Protein AF-A0A2R6JUW6-F1 (afdb_monomer)

Nearest PDB structures (foldseek):
  7a0g-assembly1_HHH  TM=3.570E-01  e=9.890E+00  Serratia marcescens

Sequence (75 aa):
MYQEVKLLALLFPYLVFVAAGAFLGAAFVFPPLVFGTVGEGGVVITVAVTVASLAIIFTTEDGLVTIGTQLIGER

Solvent-accessible surface area (backbone atoms only — not comparable to full-atom values): 4097 Å² total; per-residue (Å²): 110,75,65,57,53,50,48,52,62,65,43,47,36,54,55,49,28,55,55,35,47,52,52,53,53,43,38,72,77,41,40,72,63,41,43,70,74,52,33,68,68,42,52,53,50,40,52,54,50,28,52,50,21,50,53,50,47,72,76,39,48,70,59,53,53,52,51,52,50,51,68,60,70,75,107

pLDDT: mean 83.97, std 10.43, range [48.38, 95.12]

Radius of gyration: 16.14 Å; Cα contacts (8 Å, |Δi|>4): 42; chains: 1; bounding box: 43×21×36 Å

Foldseek 3Di:
DVLVVVLVVLCVLVVLLVVLVVLLVCCVVPVCVSCVPQNPVSNVVSVVSNVVSVVSNVVCVVVNVVSVCVVVVVD

Mean predicted aligned error: 6.73 Å

Secondary structure (DSSP, 8-state):
-HHHHHHHHHHHHHHHHHHHHHHHHHHHHSHHHHHHHHHHHHHHHHHHHHHHHHHHHHHHHHHHHHHHHHHHHT-

Structure (mmCIF, N/CA/C/O backbone):
data_AF-A0A2R6JUW6-F1
#
_entry.id   AF-A0A2R6JUW6-F1
#
loop_
_atom_site.group_PDB
_atom_site.id
_atom_site.type_symbol
_atom_site.label_atom_id
_atom_site.label_alt_id
_atom_site.label_comp_id
_atom_site.label_asym_id
_atom_site.label_entity_id
_atom_site.label_seq_id
_atom_site.pdbx_PDB_ins_code
_atom_site.Cartn_x
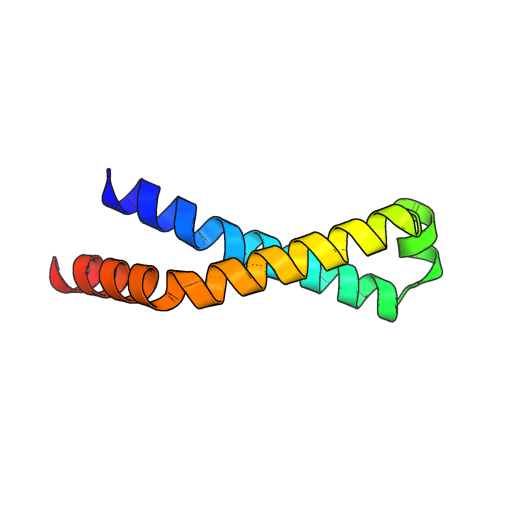_atom_site.Cartn_y
_atom_site.Cartn_z
_atom_site.occupancy
_atom_site.B_iso_or_equiv
_atom_site.auth_seq_id
_atom_site.auth_comp_id
_atom_site.auth_asym_id
_atom_site.auth_atom_id
_atom_site.pdbx_PDB_model_num
ATOM 1 N N . MET A 1 1 ? -22.545 12.321 12.081 1.00 60.06 1 MET A N 1
ATOM 2 C CA . MET A 1 1 ? -21.369 13.162 11.758 1.00 60.06 1 MET A CA 1
ATOM 3 C C . MET A 1 1 ? -20.034 12.614 12.279 1.00 60.06 1 MET A C 1
ATOM 5 O O . MET A 1 1 ? -19.178 12.317 11.461 1.00 60.06 1 MET A O 1
ATOM 9 N N . TYR A 1 2 ? -19.805 12.432 13.591 1.00 72.19 2 TYR A N 1
ATOM 10 C CA . TYR A 1 2 ? -18.494 11.950 14.093 1.00 72.19 2 TYR A CA 1
ATOM 11 C C . TYR A 1 2 ? -18.156 10.498 13.686 1.00 72.19 2 TYR A C 1
ATOM 13 O O . TYR A 1 2 ? -17.011 10.203 13.349 1.00 72.19 2 TYR A O 1
ATOM 21 N N . GLN A 1 3 ? -19.148 9.600 13.657 1.00 67.56 3 GLN A N 1
ATOM 22 C CA . GLN A 1 3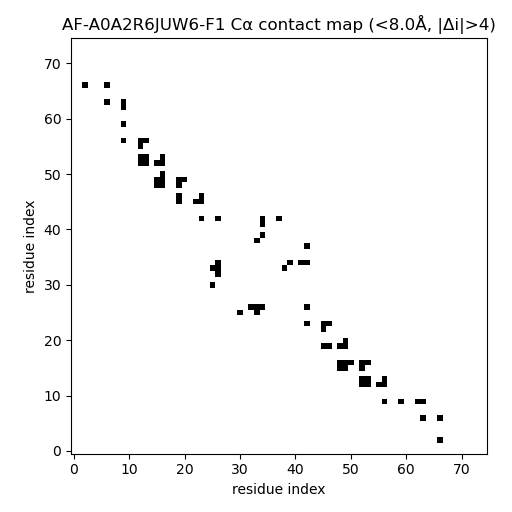 ? -18.962 8.214 13.199 1.00 67.56 3 GLN A CA 1
ATOM 23 C C . GLN A 1 3 ? -18.707 8.106 11.688 1.00 67.56 3 GLN A C 1
ATOM 25 O O . GLN A 1 3 ? -17.875 7.305 11.280 1.00 67.56 3 GLN A O 1
ATOM 30 N N . GLU A 1 4 ? -19.349 8.935 10.861 1.00 69.88 4 GLU A N 1
ATOM 31 C CA . GLU A 1 4 ? -19.148 8.934 9.401 1.00 69.88 4 GLU A CA 1
ATOM 32 C C . GLU A 1 4 ? -17.725 9.368 9.033 1.00 69.88 4 GLU A C 1
ATOM 34 O O . GLU A 1 4 ? -17.079 8.745 8.196 1.00 69.88 4 GLU A O 1
ATOM 39 N N . VAL A 1 5 ? -17.193 10.390 9.713 1.00 77.38 5 VAL A N 1
ATOM 40 C CA . VAL A 1 5 ? -15.805 10.841 9.527 1.00 77.38 5 VAL A CA 1
ATOM 41 C C . VAL A 1 5 ? -14.811 9.762 9.966 1.00 77.38 5 VAL A C 1
ATOM 43 O O . VAL A 1 5 ? -13.824 9.524 9.273 1.00 77.38 5 VAL A O 1
ATOM 46 N N . LYS A 1 6 ? -15.082 9.061 11.076 1.00 73.69 6 LYS A N 1
ATOM 47 C CA . LYS A 1 6 ? -14.266 7.916 11.511 1.00 73.69 6 LYS A CA 1
ATOM 48 C C . LYS A 1 6 ? -14.301 6.764 10.513 1.00 73.69 6 LYS A C 1
ATOM 50 O O . LYS A 1 6 ? -13.252 6.205 10.210 1.00 73.69 6 LYS A O 1
ATOM 55 N N . LEU A 1 7 ? -15.478 6.434 9.985 1.00 77.00 7 LEU A N 1
ATOM 56 C CA . LEU A 1 7 ? -15.636 5.393 8.975 1.00 77.00 7 LEU A CA 1
ATOM 57 C C . LEU A 1 7 ? -14.862 5.743 7.699 1.00 77.00 7 LEU A C 1
ATOM 59 O O . LEU A 1 7 ? -14.098 4.921 7.206 1.00 77.00 7 LEU A O 1
ATOM 63 N N . LEU A 1 8 ? -14.991 6.975 7.197 1.00 78.88 8 LEU A N 1
ATOM 64 C CA . LEU A 1 8 ? -14.246 7.442 6.024 1.00 78.88 8 LEU A CA 1
ATOM 65 C C . LEU A 1 8 ? -12.729 7.399 6.247 1.00 78.88 8 LEU A C 1
ATOM 67 O O . LEU A 1 8 ? -11.993 6.963 5.364 1.00 78.88 8 LEU A O 1
ATOM 71 N N . ALA A 1 9 ? -12.260 7.793 7.433 1.00 79.00 9 ALA A N 1
ATOM 72 C CA . ALA A 1 9 ? -10.845 7.717 7.788 1.00 79.00 9 ALA A CA 1
ATOM 73 C C . ALA A 1 9 ? -10.324 6.269 7.817 1.00 79.00 9 ALA A C 1
ATOM 75 O O . ALA A 1 9 ? -9.200 6.018 7.390 1.00 79.00 9 ALA A O 1
ATOM 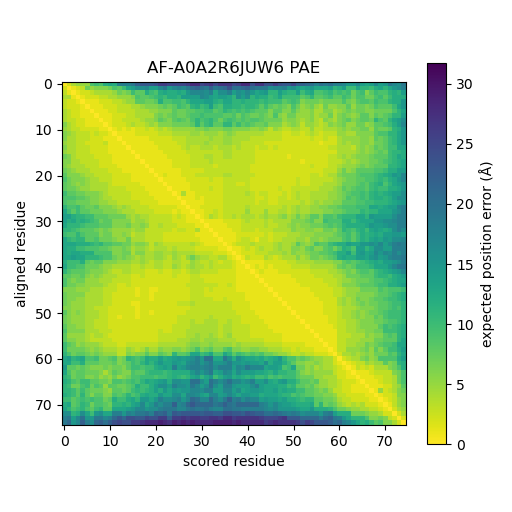76 N N . LEU A 1 10 ? -11.142 5.316 8.269 1.00 80.81 10 LEU A N 1
ATOM 77 C CA . LEU A 1 10 ? -10.801 3.889 8.303 1.00 80.81 10 LEU A CA 1
ATOM 78 C C . LEU A 1 10 ? -10.913 3.198 6.937 1.00 80.81 10 LEU A C 1
ATOM 80 O O . LEU A 1 10 ? -10.220 2.215 6.686 1.00 80.81 10 LEU A O 1
ATOM 84 N N . LEU A 1 11 ? -11.748 3.715 6.035 1.00 84.69 11 LEU A N 1
ATOM 85 C CA . LEU A 1 11 ? -11.860 3.222 4.659 1.00 84.69 11 LEU A CA 1
ATOM 86 C C . LEU A 1 11 ? -10.728 3.722 3.758 1.00 84.69 11 LEU A C 1
ATOM 88 O O . LEU A 1 11 ? -10.392 3.069 2.772 1.00 84.69 11 LEU A O 1
ATOM 92 N N . PHE A 1 12 ? -10.115 4.860 4.082 1.00 88.31 12 PHE A N 1
ATOM 93 C CA . PHE A 1 12 ? -9.029 5.424 3.283 1.00 88.31 12 PHE A CA 1
ATOM 94 C C . PHE A 1 12 ? -7.851 4.444 3.063 1.00 88.31 12 PHE A C 1
ATOM 96 O O . PHE A 1 12 ? -7.476 4.240 1.906 1.00 88.31 12 PHE A O 1
ATOM 103 N N . PRO A 1 13 ? -7.312 3.756 4.094 1.00 89.56 13 PRO A N 1
ATOM 104 C CA . PRO A 1 13 ? -6.298 2.715 3.917 1.00 89.56 13 PRO A CA 1
ATOM 105 C C . PRO A 1 13 ? -6.711 1.609 2.939 1.00 89.56 13 PRO A C 1
ATOM 107 O O . PRO A 1 13 ? -5.896 1.187 2.122 1.00 89.56 13 PRO A O 1
ATOM 110 N N . TYR A 1 14 ? -7.977 1.180 2.975 1.00 88.69 14 TYR A N 1
ATOM 111 C CA . TYR A 1 14 ? -8.515 0.171 2.059 1.00 88.69 14 TYR A CA 1
ATOM 112 C C . TYR A 1 14 ? -8.533 0.656 0.610 1.00 88.69 14 TYR A C 1
ATOM 114 O O . TYR A 1 14 ? -8.105 -0.069 -0.288 1.00 88.69 14 TYR A O 1
ATOM 122 N N . LEU A 1 15 ? -8.985 1.888 0.370 1.00 91.06 15 LEU A N 1
ATOM 123 C CA . LEU A 1 15 ? -9.006 2.471 -0.974 1.00 91.06 15 LEU A CA 1
ATOM 124 C C . LEU A 1 15 ? -7.598 2.577 -1.560 1.00 91.06 15 LEU A C 1
ATOM 126 O O . LEU A 1 15 ? -7.377 2.217 -2.717 1.00 91.06 15 LEU A O 1
ATOM 130 N N . VAL A 1 16 ? -6.642 3.024 -0.744 1.00 93.06 16 VAL A N 1
ATOM 131 C CA . VAL A 1 16 ? -5.236 3.111 -1.143 1.00 93.06 16 VAL A CA 1
ATOM 132 C C . VAL A 1 16 ? -4.677 1.722 -1.451 1.00 93.06 16 VAL A C 1
ATOM 134 O O . VAL A 1 16 ? -4.048 1.550 -2.492 1.00 93.06 16 VAL A O 1
ATOM 137 N N . PHE A 1 17 ? -4.954 0.722 -0.610 1.00 93.12 17 PHE A N 1
ATOM 138 C CA . PHE A 1 17 ? -4.503 -0.652 -0.828 1.00 93.12 17 PHE A CA 1
ATOM 139 C C . PHE A 1 17 ? -5.025 -1.239 -2.149 1.00 93.12 17 PHE A C 1
ATOM 141 O O . PHE A 1 17 ? -4.248 -1.798 -2.920 1.00 93.12 17 PHE A O 1
ATOM 148 N N . VAL A 1 18 ? -6.316 -1.070 -2.452 1.00 93.81 18 VAL A N 1
ATOM 149 C CA . VAL A 1 18 ? -6.922 -1.585 -3.693 1.00 93.81 18 VAL A CA 1
ATOM 150 C C . VAL A 1 18 ? -6.338 -0.895 -4.928 1.00 93.81 18 VAL A C 1
ATOM 152 O O . VAL A 1 18 ? -5.961 -1.567 -5.889 1.00 93.81 18 VAL A O 1
ATOM 155 N N . ALA A 1 19 ? -6.223 0.435 -4.906 1.00 92.75 19 ALA A N 1
ATOM 156 C CA . ALA A 1 19 ? -5.684 1.196 -6.031 1.00 92.75 19 ALA A CA 1
ATOM 157 C C . ALA A 1 19 ? -4.201 0.877 -6.282 1.00 92.75 19 ALA A C 1
ATOM 159 O O . ALA A 1 19 ? -3.796 0.623 -7.418 1.00 92.75 19 ALA A O 1
ATOM 160 N N . ALA A 1 20 ? -3.398 0.843 -5.217 1.00 92.88 20 ALA A N 1
ATOM 161 C CA . ALA A 1 20 ? -1.976 0.539 -5.299 1.00 92.88 20 ALA A CA 1
ATOM 162 C C . ALA A 1 20 ? -1.732 -0.926 -5.702 1.00 92.88 20 ALA A C 1
ATOM 164 O O . ALA A 1 20 ? -0.879 -1.198 -6.546 1.00 92.88 20 ALA A O 1
ATOM 165 N N . GLY A 1 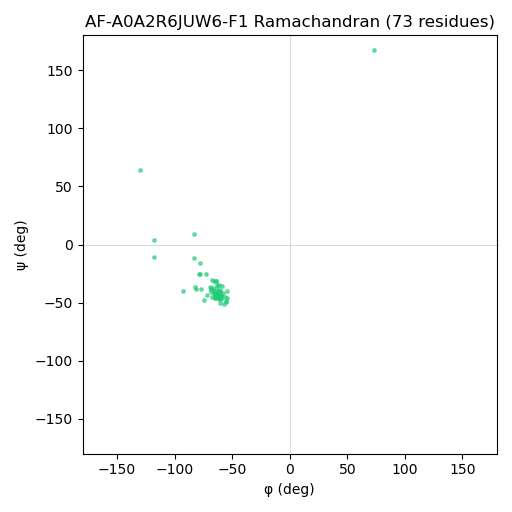21 ? -2.539 -1.863 -5.200 1.00 90.44 21 GLY A N 1
ATOM 166 C CA . GLY A 1 21 ? -2.501 -3.268 -5.605 1.00 90.44 21 GLY A CA 1
ATOM 167 C C . GLY A 1 21 ? -2.805 -3.468 -7.092 1.00 90.44 21 GLY A C 1
ATOM 168 O O . GLY A 1 21 ? -2.085 -4.202 -7.769 1.00 90.44 21 GLY A O 1
ATOM 169 N N . ALA A 1 22 ? -3.809 -2.771 -7.634 1.00 90.44 22 ALA A N 1
ATOM 170 C CA . ALA A 1 22 ? -4.118 -2.809 -9.065 1.00 90.44 22 ALA A CA 1
ATOM 171 C C . ALA A 1 22 ? -2.956 -2.274 -9.920 1.00 90.44 22 ALA A C 1
ATOM 173 O O . ALA A 1 22 ? -2.604 -2.877 -10.936 1.00 90.44 22 ALA A O 1
ATOM 174 N N . PHE A 1 23 ? -2.320 -1.184 -9.483 1.00 92.94 23 PHE A N 1
ATOM 175 C CA . PHE A 1 23 ? -1.134 -0.640 -10.142 1.00 92.94 23 PHE A CA 1
ATOM 176 C C . PHE A 1 23 ? 0.045 -1.623 -10.122 1.00 92.94 23 PHE A C 1
ATOM 178 O O . PHE A 1 23 ? 0.676 -1.845 -11.154 1.00 92.94 23 PHE A O 1
ATOM 185 N N . LEU A 1 24 ? 0.328 -2.258 -8.980 1.00 92.12 24 LEU A N 1
ATOM 186 C CA . LEU A 1 24 ? 1.391 -3.262 -8.881 1.00 92.12 24 LEU A CA 1
ATOM 187 C C . LEU A 1 24 ? 1.097 -4.479 -9.759 1.00 92.12 24 LEU A C 1
ATOM 189 O O . LEU A 1 24 ? 1.990 -4.955 -10.453 1.00 92.12 24 LEU A O 1
ATOM 193 N N . GLY A 1 25 ? -0.157 -4.935 -9.806 1.00 91.38 25 GLY A N 1
ATOM 194 C CA . GLY A 1 25 ? -0.591 -5.967 -10.748 1.00 91.38 25 GLY A CA 1
ATOM 195 C C . GLY A 1 25 ? -0.294 -5.576 -12.197 1.00 91.38 25 GLY A C 1
ATOM 196 O O . GLY A 1 25 ? 0.288 -6.361 -12.944 1.00 91.38 25 GLY A O 1
ATOM 197 N N . ALA A 1 26 ? -0.596 -4.334 -12.583 1.00 90.88 26 ALA A N 1
ATOM 198 C CA . ALA A 1 26 ? -0.251 -3.817 -13.905 1.00 90.88 26 ALA A CA 1
ATOM 199 C C . ALA A 1 26 ? 1.268 -3.764 -14.144 1.00 90.88 26 ALA A C 1
ATOM 201 O O . ALA A 1 26 ? 1.701 -4.037 -15.260 1.00 90.88 26 ALA A O 1
ATOM 202 N N . ALA A 1 27 ? 2.084 -3.482 -13.123 1.00 89.88 27 ALA A N 1
ATOM 203 C CA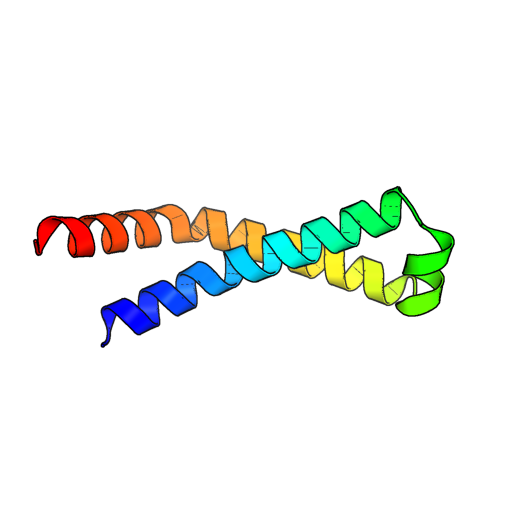 . ALA A 1 27 ? 3.545 -3.496 -13.237 1.00 89.88 27 ALA A CA 1
ATOM 204 C C . ALA A 1 27 ? 4.101 -4.898 -13.547 1.00 89.88 27 ALA A C 1
ATOM 206 O O . ALA A 1 27 ? 5.101 -5.011 -14.253 1.00 89.88 27 ALA A O 1
ATOM 207 N N . PHE A 1 28 ? 3.441 -5.961 -13.071 1.00 89.25 28 PHE A N 1
ATOM 208 C CA . PHE A 1 28 ? 3.791 -7.345 -13.412 1.00 89.25 28 PHE A CA 1
ATOM 209 C C . PHE A 1 28 ? 3.317 -7.756 -14.810 1.00 89.25 28 PHE A C 1
ATOM 211 O O . PHE A 1 28 ? 4.030 -8.475 -15.506 1.00 89.25 28 PHE A O 1
ATOM 218 N N . VAL A 1 29 ? 2.125 -7.317 -15.230 1.00 93.25 29 VAL A N 1
ATOM 219 C CA . VAL A 1 29 ? 1.534 -7.713 -16.524 1.00 93.25 29 VAL A CA 1
ATOM 220 C C . VAL A 1 29 ? 2.094 -6.888 -17.689 1.00 93.25 29 VAL A C 1
ATOM 222 O O . VAL A 1 29 ? 2.353 -7.430 -18.762 1.00 93.25 29 VAL A O 1
ATOM 225 N N . PHE A 1 30 ? 2.327 -5.589 -17.483 1.00 92.00 30 PHE A N 1
ATOM 226 C CA . PHE A 1 30 ? 2.815 -4.645 -18.494 1.00 92.00 30 PHE A CA 1
ATOM 227 C C . PHE A 1 30 ? 4.013 -3.816 -17.989 1.00 92.00 30 PHE A C 1
ATOM 229 O O . PHE A 1 30 ? 3.922 -2.584 -17.915 1.00 92.00 30 PHE A O 1
ATOM 236 N N . PRO A 1 31 ? 5.164 -4.447 -17.683 1.00 87.44 31 PRO A N 1
ATOM 237 C CA . PRO A 1 31 ? 6.293 -3.749 -17.071 1.00 87.44 31 PRO A CA 1
ATOM 238 C C . PRO A 1 31 ? 6.770 -2.523 -17.870 1.00 87.44 31 PRO A C 1
ATOM 240 O O . PRO A 1 31 ? 6.837 -1.440 -17.292 1.00 87.44 31 PRO A O 1
ATOM 243 N N . PRO A 1 32 ? 7.023 -2.598 -19.194 1.00 91.19 32 PRO A N 1
ATOM 244 C CA . PRO A 1 32 ? 7.569 -1.454 -19.928 1.00 91.19 32 PRO A CA 1
ATOM 245 C C . PRO A 1 32 ? 6.688 -0.201 -19.855 1.00 91.19 32 PRO A C 1
ATOM 247 O O . PRO A 1 32 ? 7.198 0.912 -19.772 1.00 91.19 32 PRO A O 1
ATOM 250 N N . LEU A 1 33 ? 5.364 -0.381 -19.847 1.00 90.50 33 LEU A N 1
ATOM 251 C CA . LEU A 1 33 ? 4.405 0.718 -19.779 1.00 90.50 33 LEU A CA 1
ATOM 252 C C . LEU A 1 33 ? 4.398 1.368 -18.389 1.00 90.50 33 LEU A C 1
ATOM 254 O O . LEU A 1 33 ? 4.400 2.592 -18.270 1.00 90.50 33 LEU A O 1
ATOM 258 N N . VAL A 1 34 ? 4.423 0.559 -17.332 1.00 89.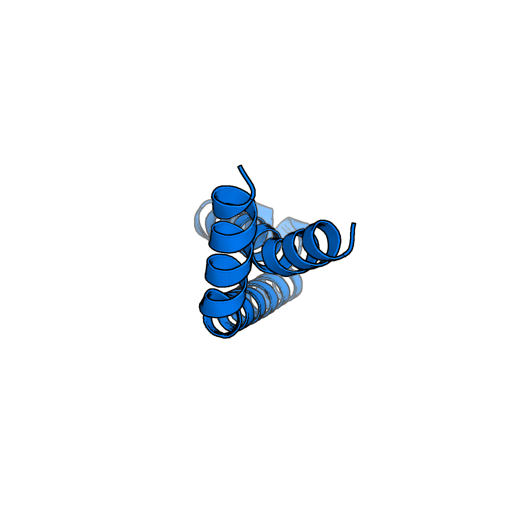75 34 VAL A N 1
ATOM 259 C CA . VAL A 1 34 ? 4.372 1.057 -15.952 1.00 89.75 34 VAL A CA 1
ATOM 260 C C . VAL A 1 34 ? 5.701 1.682 -15.528 1.00 89.75 34 VAL A C 1
ATOM 262 O O . VAL A 1 34 ? 5.729 2.815 -15.046 1.00 89.75 34 VAL A O 1
ATOM 265 N N . PHE A 1 35 ? 6.820 1.004 -15.786 1.00 89.38 35 PHE A N 1
ATOM 266 C CA . PHE A 1 35 ? 8.147 1.561 -15.521 1.00 89.38 35 PHE A CA 1
ATOM 267 C C . PHE A 1 35 ? 8.443 2.775 -16.418 1.00 89.38 35 PHE A C 1
ATOM 269 O O . PHE A 1 35 ? 9.097 3.709 -15.969 1.00 89.38 35 PHE A O 1
ATOM 276 N N . GLY A 1 36 ? 7.911 2.823 -17.644 1.00 87.81 36 GLY A N 1
ATOM 277 C CA . GLY A 1 36 ? 8.049 3.981 -18.533 1.00 87.81 36 GLY A CA 1
ATOM 278 C C . GLY A 1 36 ? 7.219 5.205 -18.126 1.00 87.81 36 GLY A C 1
ATOM 279 O O . GLY A 1 36 ? 7.586 6.325 -18.471 1.00 87.81 36 GLY A O 1
ATOM 280 N N . THR A 1 37 ? 6.118 5.020 -17.392 1.00 88.50 37 THR A N 1
ATOM 281 C CA . THR A 1 37 ? 5.237 6.123 -16.962 1.00 88.50 37 THR A CA 1
ATOM 282 C C . THR A 1 37 ? 5.600 6.677 -15.591 1.00 88.50 37 THR A C 1
ATOM 284 O O . THR A 1 37 ? 5.555 7.889 -15.400 1.00 88.50 37 THR A O 1
ATOM 287 N N . VAL A 1 38 ? 5.960 5.814 -14.639 1.00 86.62 38 VAL A N 1
ATOM 288 C CA . VAL A 1 38 ? 6.172 6.210 -13.232 1.00 86.62 38 VAL A CA 1
ATOM 289 C C . VAL A 1 38 ? 7.610 5.964 -12.758 1.00 86.62 38 VAL A C 1
ATOM 291 O O . VAL A 1 38 ? 8.013 6.461 -11.707 1.00 86.62 38 VAL A O 1
ATOM 294 N N . GLY A 1 39 ? 8.415 5.240 -13.542 1.00 90.00 39 GLY A N 1
ATOM 295 C CA . GLY A 1 39 ? 9.791 4.894 -13.191 1.00 90.00 39 GLY A CA 1
ATOM 296 C C . GLY A 1 39 ? 9.892 3.826 -12.101 1.00 90.00 39 GLY A C 1
ATOM 297 O O . GLY A 1 39 ? 8.931 3.515 -11.396 1.00 90.00 39 GLY A O 1
ATOM 298 N N . GLU A 1 40 ? 11.099 3.287 -11.919 1.00 87.62 40 GLU A N 1
ATOM 299 C CA . GLU A 1 40 ? 11.395 2.327 -10.845 1.00 87.62 40 GLU A CA 1
ATOM 300 C C . GLU A 1 40 ? 11.094 2.915 -9.460 1.00 87.62 40 GLU A C 1
ATOM 302 O O . GLU A 1 40 ? 10.471 2.261 -8.625 1.00 87.62 40 GLU A O 1
ATOM 307 N N . GLY A 1 41 ? 11.458 4.184 -9.237 1.00 89.44 41 GLY A N 1
ATOM 308 C CA . GLY A 1 41 ? 11.171 4.887 -7.986 1.00 89.44 41 GLY A CA 1
ATOM 309 C C . GLY A 1 41 ? 9.672 4.994 -7.692 1.00 89.44 41 GLY A C 1
ATOM 310 O O . GLY A 1 41 ? 9.259 4.805 -6.549 1.00 89.44 41 GLY A O 1
ATOM 311 N N . GLY A 1 42 ? 8.848 5.225 -8.719 1.00 89.56 42 GLY A N 1
ATOM 312 C CA . GLY A 1 42 ? 7.393 5.252 -8.588 1.00 89.56 42 GLY A CA 1
ATOM 313 C C . GLY A 1 42 ? 6.827 3.913 -8.131 1.00 89.56 42 GLY A C 1
ATOM 314 O O . GLY A 1 42 ? 6.050 3.868 -7.181 1.00 89.56 42 GLY A O 1
ATOM 315 N N . VAL A 1 43 ? 7.286 2.816 -8.740 1.00 90.75 43 VAL A N 1
ATOM 316 C CA . VAL A 1 43 ? 6.878 1.456 -8.355 1.00 90.75 43 VAL A CA 1
ATOM 317 C C . VAL A 1 43 ? 7.278 1.148 -6.911 1.00 90.75 43 VAL A C 1
ATOM 319 O O . VAL A 1 43 ? 6.454 0.645 -6.148 1.00 90.75 43 VAL A O 1
ATOM 322 N N . VAL A 1 44 ? 8.500 1.502 -6.496 1.00 93.38 44 VAL A N 1
ATOM 323 C CA . VAL A 1 44 ? 8.970 1.309 -5.111 1.00 93.38 44 VAL A CA 1
ATOM 324 C C . VAL A 1 44 ? 8.094 2.068 -4.112 1.00 93.38 44 VAL A C 1
ATOM 326 O O . VAL A 1 44 ? 7.702 1.504 -3.089 1.00 93.38 44 VAL A O 1
ATOM 329 N N . ILE A 1 45 ? 7.733 3.319 -4.414 1.00 93.81 45 ILE A N 1
ATOM 330 C CA . ILE A 1 45 ? 6.812 4.102 -3.578 1.00 93.81 45 ILE A CA 1
ATOM 331 C C . ILE A 1 45 ? 5.449 3.412 -3.502 1.00 93.81 45 ILE A C 1
ATOM 333 O O . ILE A 1 45 ? 4.895 3.284 -2.410 1.00 93.81 45 ILE A O 1
ATOM 337 N N . THR A 1 46 ? 4.916 2.917 -4.622 1.00 93.19 46 THR A N 1
ATOM 338 C CA . THR A 1 46 ? 3.633 2.205 -4.621 1.00 93.19 46 THR A CA 1
ATOM 339 C C . THR A 1 46 ? 3.678 0.942 -3.763 1.00 93.19 46 THR A C 1
ATOM 341 O O . THR A 1 46 ? 2.734 0.692 -3.013 1.00 93.19 46 THR A O 1
ATOM 344 N N . VAL A 1 47 ? 4.775 0.177 -3.793 1.00 93.81 47 VAL A N 1
ATOM 345 C CA . VAL A 1 47 ? 4.968 -0.974 -2.894 1.00 93.81 47 VAL A CA 1
ATOM 346 C C . VAL A 1 47 ? 4.956 -0.528 -1.433 1.00 93.81 47 VAL A C 1
ATOM 348 O O . VAL A 1 47 ? 4.199 -1.083 -0.637 1.00 93.81 47 VAL A O 1
ATOM 351 N N . ALA A 1 48 ? 5.736 0.496 -1.078 1.00 95.12 48 ALA A N 1
ATOM 352 C CA . ALA A 1 48 ? 5.815 0.992 0.295 1.00 95.12 48 ALA A CA 1
ATOM 353 C C . ALA A 1 48 ? 4.449 1.463 0.820 1.00 95.12 48 ALA A C 1
ATOM 355 O O . ALA A 1 48 ? 4.053 1.107 1.930 1.00 95.12 48 ALA A O 1
ATOM 356 N N . VAL A 1 49 ? 3.699 2.203 -0.000 1.00 94.00 49 VAL A N 1
ATOM 357 C CA 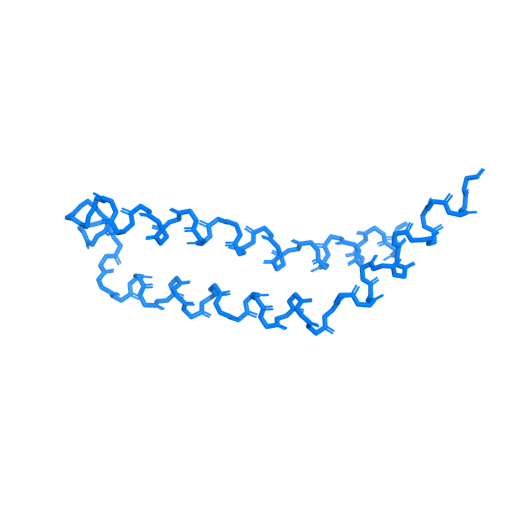. VAL A 1 49 ? 2.345 2.666 0.327 1.00 94.00 49 VAL A CA 1
ATOM 358 C C . VAL A 1 49 ? 1.384 1.488 0.488 1.00 94.00 49 VAL A C 1
ATOM 360 O O . VAL A 1 49 ? 0.629 1.459 1.453 1.00 94.00 49 VAL A O 1
ATOM 363 N N . THR A 1 50 ? 1.449 0.482 -0.388 1.00 94.00 50 THR A N 1
ATOM 364 C CA . THR A 1 50 ? 0.602 -0.720 -0.293 1.00 94.00 50 THR A CA 1
ATOM 365 C C . THR A 1 50 ? 0.833 -1.462 1.023 1.00 94.00 50 THR A C 1
ATOM 367 O O . THR A 1 50 ? -0.122 -1.814 1.713 1.00 94.00 50 THR A O 1
ATOM 370 N N . VAL A 1 51 ? 2.099 -1.667 1.401 1.00 93.38 51 VAL A N 1
ATOM 371 C CA . VAL A 1 51 ? 2.467 -2.343 2.654 1.00 93.38 51 VAL A CA 1
ATOM 372 C C . VAL A 1 51 ? 2.026 -1.525 3.868 1.00 93.38 51 VAL A C 1
ATOM 374 O O . VAL A 1 51 ? 1.457 -2.086 4.804 1.00 93.38 51 VAL A O 1
ATOM 377 N N . ALA A 1 52 ? 2.230 -0.206 3.850 1.00 92.56 52 ALA A N 1
ATOM 378 C CA . ALA A 1 52 ? 1.791 0.677 4.927 1.00 92.56 52 ALA A CA 1
ATOM 379 C C . ALA A 1 52 ? 0.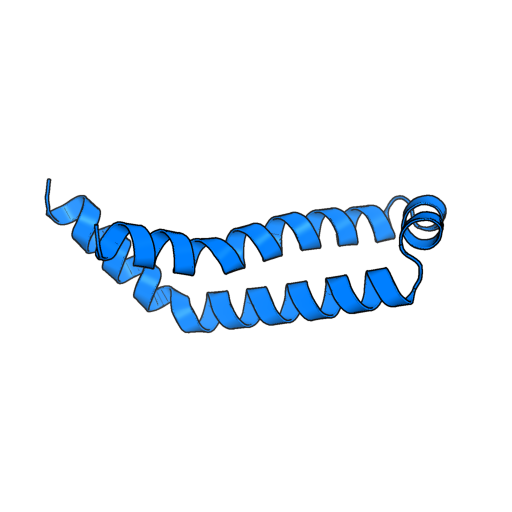264 0.658 5.094 1.00 92.56 52 ALA A C 1
ATOM 381 O O . ALA A 1 52 ? -0.232 0.509 6.210 1.00 92.56 52 ALA A O 1
ATOM 382 N N . SER A 1 53 ? -0.487 0.741 3.993 1.00 92.00 53 SER A N 1
ATOM 383 C CA . SER A 1 53 ? -1.946 0.630 4.008 1.00 92.00 53 SER A CA 1
ATOM 384 C C . SER A 1 53 ? -2.406 -0.706 4.575 1.00 92.00 53 SER A C 1
ATOM 386 O O . SER A 1 53 ? -3.283 -0.722 5.432 1.00 92.00 53 SER A O 1
ATOM 388 N N . LEU A 1 54 ? -1.783 -1.814 4.169 1.00 89.81 54 LEU A N 1
ATOM 389 C CA . LEU A 1 54 ? -2.104 -3.139 4.694 1.00 89.81 54 LEU A CA 1
ATOM 390 C C . LEU A 1 54 ? -1.844 -3.243 6.206 1.00 89.81 54 LEU A C 1
ATOM 392 O O . LEU A 1 54 ? -2.677 -3.767 6.941 1.00 89.81 54 LEU A O 1
ATOM 396 N N . ALA A 1 55 ? -0.727 -2.699 6.694 1.00 90.94 55 ALA A N 1
ATOM 397 C CA . ALA A 1 55 ? -0.421 -2.667 8.124 1.00 90.94 55 ALA A CA 1
ATOM 398 C C . ALA A 1 55 ? -1.450 -1.844 8.921 1.00 90.94 55 ALA A C 1
ATOM 400 O O . ALA A 1 55 ? -1.873 -2.243 10.008 1.00 90.94 55 ALA A O 1
ATOM 401 N N . ILE A 1 56 ? -1.900 -0.713 8.372 1.00 89.06 56 ILE A N 1
ATOM 402 C CA . ILE A 1 56 ? -2.952 0.102 8.992 1.00 89.06 56 ILE A CA 1
ATOM 403 C C . ILE A 1 56 ? -4.273 -0.670 9.025 1.00 89.06 56 ILE A C 1
ATOM 405 O O . ILE A 1 56 ? -4.948 -0.672 10.047 1.00 89.06 56 ILE A O 1
ATOM 409 N N . ILE A 1 57 ? -4.626 -1.371 7.947 1.00 87.38 57 ILE A N 1
ATOM 410 C CA . ILE A 1 57 ? -5.834 -2.202 7.889 1.00 87.38 57 ILE A CA 1
ATOM 411 C C . ILE A 1 57 ? -5.830 -3.248 9.011 1.00 87.38 57 ILE A C 1
ATOM 413 O O . ILE A 1 57 ? -6.779 -3.301 9.789 1.00 87.38 57 ILE A O 1
ATOM 417 N N . PHE A 1 58 ? -4.741 -4.007 9.159 1.00 86.06 58 PHE A N 1
ATOM 418 C CA . PHE A 1 58 ? -4.634 -5.031 10.206 1.00 86.06 58 PHE A CA 1
ATOM 419 C C . PHE A 1 58 ? -4.667 -4.463 11.626 1.00 86.06 58 PHE A C 1
ATOM 421 O O . PHE A 1 58 ? -5.161 -5.110 12.540 1.00 86.06 58 PHE A O 1
ATOM 428 N N . THR A 1 59 ? -4.158 -3.250 11.836 1.00 84.88 59 THR A N 1
ATOM 429 C CA . THR A 1 59 ? -4.180 -2.610 13.164 1.00 84.88 59 THR A CA 1
ATOM 430 C C . THR A 1 59 ? -5.504 -1.918 13.485 1.00 84.88 59 THR A C 1
ATOM 432 O O . THR A 1 59 ? -5.727 -1.532 14.630 1.00 84.88 59 THR A O 1
ATOM 435 N N . THR A 1 60 ? -6.391 -1.752 12.499 1.00 81.88 60 THR A N 1
ATOM 436 C CA . THR A 1 60 ? -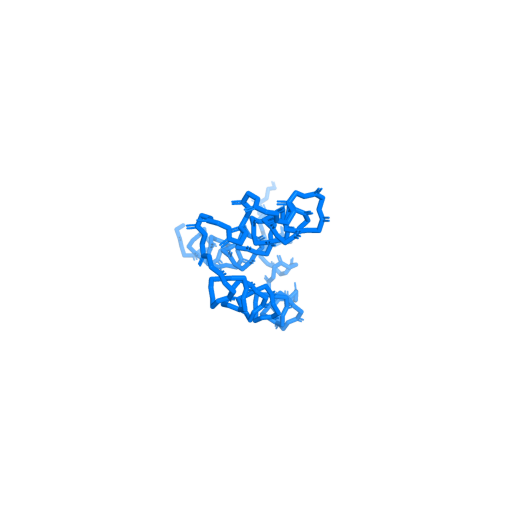7.657 -1.016 12.648 1.00 81.88 60 THR A CA 1
ATOM 437 C C . THR A 1 60 ? -8.910 -1.868 12.430 1.00 81.88 60 THR A C 1
ATOM 439 O O . THR A 1 60 ? -10.026 -1.347 12.507 1.00 81.88 60 THR A O 1
ATOM 442 N N . GLU A 1 61 ? -8.742 -3.175 12.222 1.00 73.75 61 GLU A N 1
ATOM 443 C CA . GLU A 1 61 ? -9.811 -4.141 11.947 1.00 73.75 61 GLU A CA 1
ATOM 444 C C . GLU A 1 61 ? -10.912 -4.119 13.027 1.00 73.75 61 GLU A C 1
ATOM 446 O O . GLU A 1 61 ? -12.093 -3.960 12.709 1.00 73.75 61 GLU A O 1
ATOM 451 N N . ASP A 1 62 ? -10.530 -4.108 14.308 1.00 74.19 62 ASP A N 1
ATOM 452 C CA . ASP A 1 62 ? -11.467 -4.021 15.440 1.00 74.19 62 ASP A CA 1
ATOM 453 C C . ASP A 1 62 ? -12.290 -2.719 15.440 1.00 74.19 62 ASP A C 1
ATOM 455 O O . ASP A 1 62 ? -13.472 -2.699 15.803 1.00 74.19 62 ASP A O 1
ATOM 459 N N . GLY A 1 63 ? -11.687 -1.610 15.000 1.00 70.62 63 GLY A N 1
ATOM 460 C CA . GLY A 1 63 ? -12.348 -0.308 14.912 1.00 70.62 63 GLY A CA 1
ATOM 461 C C . GLY A 1 63 ? -13.427 -0.272 13.829 1.00 70.62 63 GLY A C 1
ATOM 462 O O . GLY A 1 63 ? -14.500 0.295 14.041 1.00 70.62 63 GLY A O 1
ATOM 463 N N . LEU A 1 64 ? -13.174 -0.923 12.691 1.00 67.94 64 LEU A N 1
ATOM 464 C CA . LEU A 1 64 ? -14.140 -1.062 11.599 1.00 67.94 64 LEU A CA 1
ATOM 465 C C . LEU A 1 64 ? -15.326 -1.940 11.995 1.00 67.94 64 LEU A C 1
ATOM 467 O O . LEU A 1 64 ? -16.472 -1.554 11.762 1.00 67.94 64 LEU A O 1
ATOM 471 N N . VAL A 1 65 ? -15.068 -3.079 12.642 1.00 73.50 65 VAL A N 1
ATOM 472 C CA . VAL A 1 65 ? -16.122 -3.981 13.135 1.00 73.50 65 VAL A CA 1
ATOM 473 C C . VAL A 1 65 ? -16.987 -3.281 14.186 1.00 73.50 65 VAL A C 1
ATOM 475 O O . VAL A 1 65 ? -18.217 -3.357 14.137 1.00 73.50 65 VAL A O 1
ATOM 478 N N . THR A 1 66 ? -16.366 -2.531 15.099 1.00 76.06 66 THR A N 1
ATOM 479 C CA . THR A 1 66 ? -17.080 -1.764 16.132 1.00 76.06 66 THR A CA 1
ATOM 480 C C . THR A 1 66 ? -17.984 -0.688 15.525 1.00 76.06 66 THR A C 1
ATOM 482 O O . THR A 1 66 ? -19.140 -0.554 15.917 1.00 76.06 66 THR A O 1
ATOM 485 N N . ILE A 1 67 ? -17.506 0.071 14.535 1.00 74.75 67 ILE A N 1
ATOM 486 C CA . ILE A 1 67 ? -18.335 1.094 13.876 1.00 74.75 67 ILE A CA 1
ATOM 487 C C . ILE A 1 67 ? -19.453 0.446 13.052 1.00 74.75 67 ILE A C 1
ATOM 489 O O . ILE A 1 67 ? -20.587 0.919 13.084 1.00 74.75 67 ILE A O 1
ATOM 493 N N . GLY A 1 68 ? -19.164 -0.649 12.345 1.00 70.19 68 GLY A N 1
ATOM 494 C CA . GLY A 1 68 ? -20.160 -1.377 11.558 1.00 70.19 68 GLY A CA 1
ATOM 495 C C . GLY A 1 68 ? -21.298 -1.930 12.418 1.00 70.19 68 GLY A C 1
ATOM 496 O O . GLY A 1 68 ? -22.466 -1.772 12.073 1.00 70.19 68 GLY A O 1
ATOM 497 N N . THR A 1 69 ? -20.973 -2.517 13.571 1.00 75.50 69 THR A N 1
ATOM 498 C CA . THR A 1 69 ? -21.974 -3.025 14.522 1.00 75.50 69 THR A CA 1
ATOM 499 C C . THR A 1 69 ? -22.806 -1.907 15.147 1.00 75.50 69 THR A C 1
ATOM 501 O O . THR A 1 69 ? -24.019 -2.067 15.260 1.00 75.50 69 THR A O 1
ATOM 504 N N . GLN A 1 70 ? -22.209 -0.756 15.475 1.00 75.56 70 GLN A N 1
ATOM 505 C CA . GLN A 1 70 ? -22.953 0.414 15.964 1.00 75.56 70 GLN A CA 1
ATOM 506 C C . GLN A 1 70 ? -23.936 0.960 14.919 1.00 75.56 70 GLN A C 1
ATOM 508 O O . GLN A 1 70 ? -25.095 1.192 15.241 1.00 75.56 70 GLN A O 1
ATOM 513 N N . LEU A 1 71 ? -23.514 1.095 13.659 1.00 68.88 71 LEU A N 1
ATOM 514 C CA . LEU A 1 71 ? -24.371 1.608 12.582 1.00 68.88 71 LEU A CA 1
ATOM 515 C C . LEU A 1 71 ? -25.531 0.665 12.218 1.00 68.88 71 LEU A C 1
ATOM 517 O O . LEU A 1 71 ? -26.579 1.128 11.771 1.00 68.88 71 LEU A O 1
ATOM 521 N N . ILE A 1 72 ? -25.345 -0.650 12.370 1.00 70.62 72 ILE A N 1
ATOM 522 C CA . ILE A 1 72 ? -26.390 -1.654 12.110 1.00 70.62 72 ILE A CA 1
ATOM 523 C C . ILE A 1 72 ? -27.327 -1.800 13.316 1.00 70.62 72 ILE A C 1
ATOM 525 O O . ILE A 1 72 ? -28.522 -1.989 13.121 1.00 70.62 72 ILE A O 1
ATOM 529 N N . GLY A 1 73 ? -26.801 -1.709 14.542 1.00 61.84 73 GLY A N 1
ATOM 530 C CA . GLY A 1 73 ? -27.573 -1.831 15.782 1.00 61.84 73 GLY A CA 1
ATOM 531 C C . GLY A 1 73 ? -28.380 -0.586 16.165 1.00 61.84 73 GLY A C 1
ATOM 532 O O . GLY A 1 73 ? -29.277 -0.690 16.993 1.00 61.84 73 GLY A O 1
ATOM 533 N N . GLU A 1 74 ? -28.092 0.575 15.571 1.00 55.16 74 GLU A N 1
ATOM 534 C CA . GLU A 1 74 ? -28.914 1.793 15.687 1.00 55.16 74 GLU A CA 1
ATOM 535 C C . GLU A 1 74 ? -30.106 1.836 14.700 1.00 55.16 74 GLU A C 1
ATOM 537 O O . GLU A 1 74 ? -30.778 2.865 14.595 1.00 55.16 74 GLU A O 1
ATOM 542 N N . ARG A 1 75 ? -30.393 0.739 13.984 1.00 48.38 75 ARG A N 1
ATOM 543 C CA . ARG A 1 75 ? -31.641 0.539 13.225 1.00 48.38 75 ARG A CA 1
ATOM 544 C C . ARG A 1 75 ? -32.618 -0.351 13.981 1.00 48.38 75 ARG A C 1
ATOM 546 O O . ARG A 1 75 ? -33.829 -0.058 13.878 1.00 48.38 75 ARG A O 1
#